Protein AF-A0A815ZZW1-F1 (afdb_monomer_lite)

Foldseek 3Di:
DQQQVWDWAAPDQQAWIWTQDRDPPGPVNVDPHDGQWTWQDKQPHGCRRPHPVVVVVSSVVCVVVVDIDTDTDRCVVVVVPD

pLDDT: mean 81.75, std 13.61, range [42.62, 93.81]

Sequence (82 aa):
MEMFSLFITDLLMGHPVFVQRVYPNSPASAAPLRKSDRIIEIDDQFVDKESSQDILKQLSDAKTKGFMKLYVVHTDTYAFFN

Structure (mmCIF, N/CA/C/O backbone):
data_AF-A0A815ZZW1-F1
#
_entry.id   AF-A0A815ZZW1-F1
#
loop_
_atom_site.group_PDB
_atom_site.id
_atom_site.type_symbol
_atom_site.label_atom_id
_atom_site.label_alt_id
_atom_site.label_comp_id
_atom_site.label_asym_id
_atom_site.label_entity_id
_atom_site.label_seq_id
_atom_site.pdbx_PDB_ins_code
_atom_site.Cartn_x
_atom_site.Cartn_y
_atom_site.Cartn_z
_atom_site.occupancy
_atom_site.B_iso_or_equiv
_atom_site.auth_seq_id
_atom_site.auth_comp_id
_atom_site.auth_asym_id
_atom_site.auth_atom_id
_atom_site.pdbx_PDB_model_num
ATOM 1 N N . MET A 1 1 ? 3.035 8.469 13.430 1.00 45.19 1 MET A N 1
ATOM 2 C CA . MET A 1 1 ? 1.578 8.345 13.636 1.00 45.19 1 MET A CA 1
ATOM 3 C C . MET A 1 1 ? 1.083 7.320 12.631 1.00 45.19 1 MET A C 1
ATOM 5 O O . MET A 1 1 ? 1.067 7.608 11.445 1.00 45.19 1 MET A O 1
ATOM 9 N N . GLU A 1 2 ? 0.830 6.097 13.089 1.00 51.53 2 GLU A N 1
ATOM 10 C CA . GLU A 1 2 ? 0.515 4.929 12.254 1.00 51.53 2 GLU A CA 1
ATOM 11 C C . GLU A 1 2 ? -0.980 4.929 11.883 1.00 51.53 2 GLU A C 1
ATOM 13 O O . GLU A 1 2 ? -1.786 4.263 12.529 1.00 51.53 2 GLU A O 1
ATOM 18 N N . MET A 1 3 ? -1.400 5.737 10.905 1.00 59.12 3 MET A N 1
ATOM 19 C CA . MET A 1 3 ? -2.815 5.781 10.503 1.00 59.12 3 MET A CA 1
ATOM 20 C C . MET A 1 3 ? -3.146 4.621 9.547 1.00 59.12 3 MET A C 1
ATOM 22 O O . MET A 1 3 ? -2.327 4.253 8.712 1.00 59.12 3 MET A O 1
ATOM 26 N N . PHE A 1 4 ? -4.309 3.989 9.763 1.00 61.94 4 PHE A N 1
ATOM 27 C CA . PHE A 1 4 ? -4.727 2.656 9.271 1.00 61.94 4 PHE A CA 1
ATOM 28 C C . PHE A 1 4 ? -3.887 1.463 9.738 1.00 61.94 4 PHE A C 1
ATOM 30 O O . PHE A 1 4 ? -4.220 0.326 9.407 1.00 61.94 4 PHE A O 1
ATOM 37 N N . SER A 1 5 ? -2.837 1.712 10.527 1.00 77.00 5 SER A N 1
ATOM 38 C CA . SER A 1 5 ? -1.848 0.705 10.909 1.00 77.00 5 SER A CA 1
ATOM 39 C C . SER A 1 5 ? -1.319 -0.045 9.672 1.00 77.00 5 SER A C 1
ATOM 41 O O . SER A 1 5 ? -1.217 -1.275 9.622 1.00 77.00 5 SER A O 1
ATOM 43 N N . LEU A 1 6 ? -0.955 0.758 8.674 1.00 80.62 6 LEU A N 1
ATOM 44 C CA . LEU A 1 6 ? -0.212 0.368 7.491 1.00 80.62 6 LEU A CA 1
ATOM 45 C C . LEU A 1 6 ? 1.163 1.038 7.562 1.00 80.62 6 LEU A C 1
ATOM 47 O O . LEU A 1 6 ? 1.261 2.239 7.811 1.00 80.62 6 LEU A O 1
ATOM 51 N N . PHE A 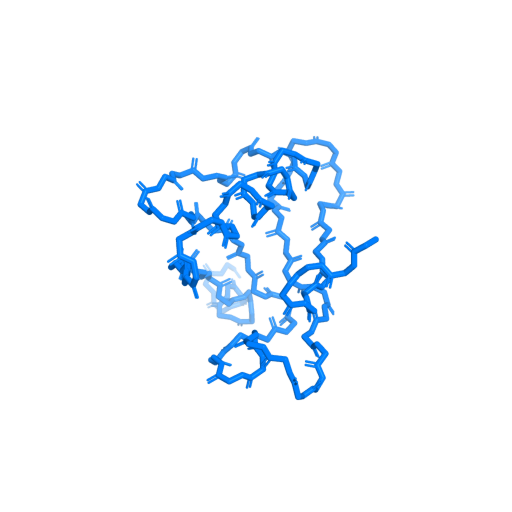1 7 ? 2.227 0.273 7.348 1.00 86.75 7 PHE A N 1
ATOM 52 C CA . PHE A 1 7 ? 3.555 0.826 7.101 1.00 86.75 7 PHE A CA 1
ATOM 53 C C . PHE A 1 7 ? 3.836 0.717 5.608 1.00 86.75 7 PHE A C 1
ATOM 55 O O . PHE A 1 7 ? 3.720 -0.377 5.053 1.00 86.75 7 PHE A O 1
ATOM 62 N N . ILE A 1 8 ? 4.195 1.832 4.978 1.00 88.69 8 ILE A N 1
ATOM 63 C CA . ILE A 1 8 ? 4.508 1.912 3.550 1.00 88.69 8 ILE A CA 1
ATOM 64 C C . ILE A 1 8 ? 5.908 2.477 3.339 1.00 88.69 8 ILE A C 1
ATOM 66 O O . ILE A 1 8 ? 6.414 3.210 4.186 1.00 88.69 8 ILE A O 1
ATOM 70 N N . THR A 1 9 ? 6.530 2.137 2.214 1.00 86.19 9 THR A N 1
ATOM 71 C CA . THR A 1 9 ? 7.820 2.711 1.812 1.00 86.19 9 THR A CA 1
ATOM 72 C C . THR A 1 9 ? 7.872 2.887 0.305 1.00 86.19 9 THR A C 1
ATOM 74 O O . THR A 1 9 ? 7.378 2.034 -0.433 1.00 86.19 9 THR A O 1
ATOM 77 N N . ASP A 1 10 ? 8.524 3.950 -0.143 1.00 85.62 10 ASP A N 1
ATOM 78 C CA . ASP A 1 10 ? 9.191 3.989 -1.439 1.00 85.62 10 ASP A CA 1
ATOM 79 C C . ASP A 1 10 ? 10.620 3.431 -1.278 1.00 85.62 10 ASP A C 1
ATOM 81 O O . ASP A 1 10 ? 11.200 3.455 -0.189 1.00 85.62 10 ASP A O 1
ATOM 85 N N . LEU A 1 11 ? 11.174 2.839 -2.341 1.00 72.56 11 LEU A N 1
ATOM 86 C CA . LEU A 1 11 ? 12.559 2.334 -2.343 1.00 72.56 11 LEU A CA 1
ATOM 87 C C . LEU A 1 11 ? 13.575 3.453 -2.617 1.00 72.56 11 LEU A C 1
ATOM 89 O O . LEU A 1 11 ? 14.715 3.388 -2.165 1.00 72.56 11 LEU A O 1
ATOM 93 N N . LEU A 1 12 ? 13.149 4.461 -3.375 1.00 73.31 12 LEU A N 1
ATOM 94 C CA . LEU A 1 12 ? 13.898 5.634 -3.818 1.00 73.31 12 LEU A CA 1
ATOM 95 C C . LEU A 1 12 ? 12.868 6.754 -4.086 1.00 73.31 12 LEU A C 1
ATOM 97 O O . LEU A 1 12 ? 11.721 6.459 -4.420 1.00 73.31 12 LEU A O 1
ATOM 101 N N . MET A 1 13 ? 13.237 8.033 -3.957 1.00 65.25 13 MET A N 1
ATOM 102 C CA . MET A 1 13 ? 12.293 9.139 -4.206 1.00 65.25 13 MET A CA 1
ATOM 103 C C . MET A 1 13 ? 11.726 9.080 -5.634 1.00 65.25 13 MET A C 1
ATOM 105 O O . MET A 1 13 ? 12.489 9.001 -6.595 1.00 65.25 13 MET A O 1
ATOM 109 N N . GLY A 1 14 ? 10.397 9.134 -5.772 1.00 65.44 14 GLY A N 1
ATOM 110 C CA . GLY A 1 14 ? 9.706 9.047 -7.068 1.00 65.44 14 GLY A CA 1
ATOM 111 C C . GLY A 1 14 ? 9.529 7.622 -7.610 1.00 65.44 14 GLY A C 1
ATOM 112 O O . GLY A 1 14 ? 9.172 7.454 -8.776 1.00 65.44 14 GLY A O 1
ATOM 113 N N . HIS A 1 15 ? 9.790 6.600 -6.792 1.00 73.81 15 HIS A N 1
ATOM 114 C CA . HIS A 1 15 ? 9.512 5.203 -7.116 1.00 73.81 15 HIS A CA 1
ATOM 115 C C . HIS A 1 15 ? 8.207 4.726 -6.474 1.00 73.81 15 HIS A C 1
ATOM 117 O O . HIS A 1 15 ? 7.740 5.342 -5.517 1.00 73.81 15 HIS A O 1
ATOM 123 N N . PRO A 1 16 ? 7.645 3.604 -6.961 1.00 86.31 16 PRO A N 1
ATOM 124 C CA . PRO A 1 16 ? 6.395 3.088 -6.439 1.00 86.31 16 PRO A CA 1
ATOM 125 C C . PRO A 1 16 ? 6.447 2.832 -4.938 1.00 86.31 16 PRO A C 1
ATOM 127 O O . PRO A 1 16 ? 7.477 2.431 -4.385 1.00 86.31 16 PRO A O 1
ATOM 130 N N . VAL A 1 17 ? 5.298 3.025 -4.305 1.00 90.62 17 VAL A N 1
ATOM 131 C CA . VAL A 1 17 ? 5.126 2.829 -2.872 1.00 90.62 17 VAL A CA 1
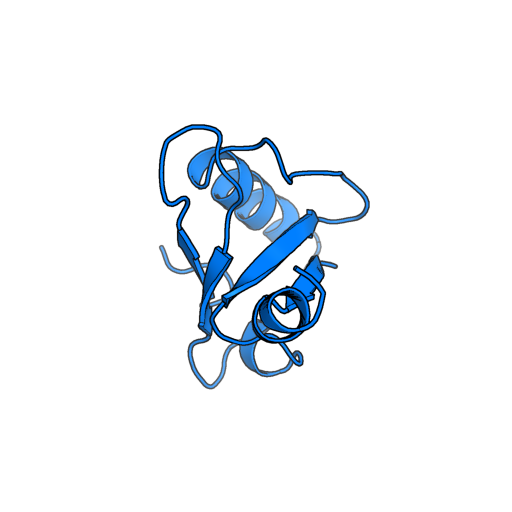ATOM 132 C C . VAL A 1 17 ? 4.510 1.463 -2.608 1.00 90.62 17 VAL A C 1
ATOM 134 O O . VAL A 1 17 ? 3.546 1.050 -3.256 1.00 90.62 17 VAL A O 1
ATOM 137 N N . PHE A 1 18 ? 5.067 0.768 -1.622 1.00 90.75 18 PHE A N 1
ATOM 138 C CA . PHE A 1 18 ? 4.679 -0.588 -1.261 1.00 90.75 18 PHE A CA 1
ATOM 139 C C . PHE A 1 18 ? 4.227 -0.675 0.188 1.00 90.75 18 PHE A C 1
ATOM 141 O O . PHE A 1 18 ? 4.794 -0.028 1.070 1.00 90.75 18 PHE A O 1
ATOM 148 N N . VAL A 1 19 ? 3.262 -1.553 0.443 1.00 91.62 19 VAL A N 1
ATOM 149 C CA . VAL A 1 19 ? 2.913 -2.020 1.781 1.00 91.62 19 VAL A CA 1
ATOM 150 C C . VAL A 1 19 ? 4.069 -2.841 2.337 1.00 91.62 19 VAL A C 1
ATOM 152 O O . VAL A 1 19 ? 4.422 -3.891 1.813 1.00 91.62 19 VAL A O 1
ATOM 155 N N . GLN A 1 20 ? 4.635 -2.399 3.449 1.00 90.06 20 GLN A N 1
ATOM 156 C CA . GLN A 1 20 ? 5.718 -3.089 4.147 1.00 90.06 20 GLN A CA 1
ATOM 157 C C . GLN A 1 20 ? 5.238 -3.863 5.366 1.00 90.06 20 GLN A C 1
ATOM 159 O O . GLN A 1 20 ? 5.821 -4.890 5.725 1.00 90.06 20 GLN A O 1
ATOM 164 N N . ARG A 1 21 ? 4.171 -3.386 6.009 1.00 90.06 21 ARG A N 1
ATOM 165 C CA . ARG A 1 21 ? 3.535 -4.074 7.130 1.00 90.06 21 ARG A CA 1
ATOM 166 C C . ARG A 1 21 ? 2.066 -3.700 7.216 1.00 90.06 21 ARG A C 1
ATOM 168 O O . ARG A 1 21 ? 1.719 -2.529 7.109 1.00 90.06 21 ARG A O 1
ATOM 175 N N . VAL A 1 22 ? 1.245 -4.701 7.498 1.00 91.25 22 VAL A N 1
ATOM 176 C CA . VAL A 1 22 ? -0.128 -4.536 7.970 1.00 91.25 22 VAL A CA 1
ATOM 177 C C . VAL A 1 22 ? -0.128 -4.943 9.437 1.00 91.25 22 VAL A C 1
ATOM 179 O O . VAL A 1 22 ? 0.270 -6.063 9.764 1.00 91.25 22 VAL A O 1
ATOM 182 N N . TYR A 1 23 ? -0.487 -4.033 10.337 1.00 89.75 23 TYR A N 1
ATOM 183 C CA . TYR A 1 23 ? -0.547 -4.355 11.761 1.00 89.75 23 TYR A CA 1
ATOM 184 C C . TYR A 1 23 ? -1.853 -5.093 12.091 1.00 89.75 23 TYR A C 1
ATOM 186 O O . TYR A 1 23 ? -2.896 -4.758 11.525 1.00 89.75 23 TYR A O 1
ATOM 194 N N . PRO A 1 24 ? -1.830 -6.073 13.008 1.00 88.19 24 PRO A N 1
ATOM 195 C CA . PRO A 1 24 ? -3.025 -6.817 13.404 1.00 88.19 24 PRO A CA 1
ATOM 196 C C . PRO A 1 24 ? -4.055 -5.916 14.099 1.00 88.19 24 PRO A C 1
ATOM 198 O O . PRO A 1 24 ? -3.696 -4.905 14.702 1.00 88.19 24 PRO A O 1
ATOM 201 N N . ASN A 1 25 ? -5.329 -6.319 14.061 1.00 88.31 25 ASN A N 1
ATOM 202 C CA . ASN A 1 25 ? -6.459 -5.601 14.674 1.00 88.31 25 ASN A CA 1
ATOM 203 C C . ASN A 1 25 ? -6.631 -4.157 14.167 1.00 88.31 25 ASN A C 1
ATOM 205 O O . ASN A 1 25 ? -7.112 -3.284 14.888 1.00 88.31 25 ASN A O 1
ATOM 209 N N . SER A 1 26 ? -6.234 -3.906 12.923 1.00 86.31 26 SER A N 1
ATOM 210 C CA . SER A 1 26 ? -6.361 -2.618 12.246 1.00 86.31 26 SER A CA 1
ATOM 211 C C . SER A 1 26 ? -7.379 -2.673 11.107 1.00 86.31 26 SER A C 1
ATOM 213 O O . SER A 1 26 ? -7.659 -3.763 10.593 1.00 86.31 26 SER A O 1
ATOM 215 N N . PRO A 1 27 ? -7.889 -1.521 10.633 1.00 86.94 27 PRO A N 1
ATOM 216 C CA . PRO A 1 27 ? -8.742 -1.499 9.448 1.00 86.94 27 PRO A CA 1
ATOM 217 C C . PRO A 1 27 ? -8.055 -2.112 8.219 1.00 86.94 27 PRO A C 1
ATOM 219 O O . PRO A 1 27 ? -8.699 -2.826 7.458 1.00 86.94 27 PRO A O 1
ATOM 222 N N . ALA A 1 28 ? -6.740 -1.908 8.061 1.00 88.31 28 ALA A N 1
ATOM 223 C CA . ALA A 1 28 ? -5.972 -2.515 6.977 1.00 88.31 28 ALA A CA 1
ATOM 224 C C . ALA A 1 28 ? -5.912 -4.050 7.087 1.00 88.31 28 ALA A C 1
ATOM 226 O O . ALA A 1 28 ? -5.964 -4.725 6.066 1.00 88.31 28 ALA A O 1
ATOM 227 N N . SER A 1 29 ? -5.861 -4.611 8.304 1.00 89.62 29 SER A N 1
ATOM 228 C CA . SER A 1 29 ? -5.865 -6.072 8.518 1.00 89.62 29 SER A CA 1
ATOM 229 C C . SER A 1 29 ? -7.211 -6.751 8.266 1.00 89.62 29 SER A C 1
ATOM 231 O O . SER A 1 29 ? -7.253 -7.964 8.084 1.00 89.62 29 SER A O 1
ATOM 233 N N . ALA A 1 30 ? -8.307 -5.987 8.255 1.00 89.19 30 ALA A N 1
ATOM 234 C CA . ALA A 1 30 ? -9.617 -6.491 7.851 1.00 89.19 30 ALA A CA 1
ATOM 235 C C . ALA A 1 30 ? -9.754 -6.595 6.318 1.00 89.19 30 ALA A C 1
ATOM 237 O O . ALA A 1 30 ? -10.665 -7.258 5.825 1.00 89.19 30 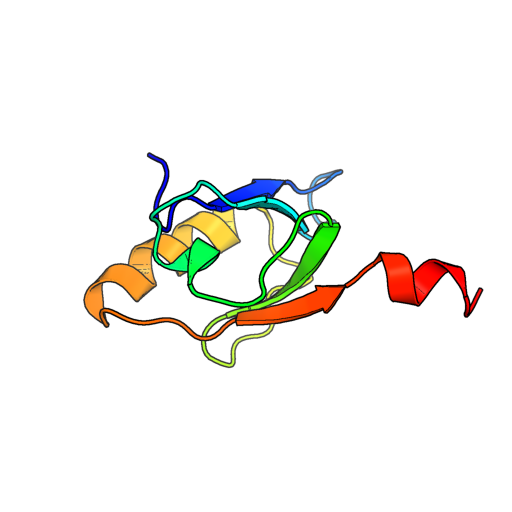ALA A O 1
ATOM 238 N N . ALA A 1 31 ? -8.856 -5.948 5.570 1.00 89.19 31 ALA A N 1
ATOM 239 C CA . ALA A 1 31 ? -8.751 -6.043 4.121 1.00 89.19 31 ALA A CA 1
ATOM 240 C C . ALA A 1 31 ? -7.723 -7.122 3.717 1.00 89.19 31 ALA A C 1
ATOM 242 O O . ALA A 1 31 ? -6.841 -7.464 4.506 1.00 89.19 31 ALA A O 1
ATOM 243 N N . PRO A 1 32 ? -7.761 -7.634 2.473 1.00 89.75 32 PRO A N 1
ATOM 244 C CA . PRO A 1 32 ? -6.777 -8.596 1.970 1.00 89.75 32 PRO A CA 1
ATOM 245 C C . PRO A 1 32 ? -5.424 -7.946 1.601 1.00 89.75 32 PRO A C 1
ATOM 247 O O . PRO A 1 32 ? -4.760 -8.393 0.669 1.00 89.75 32 PRO A O 1
ATOM 250 N N . LEU A 1 33 ? -5.022 -6.884 2.308 1.00 91.12 33 LEU A N 1
ATOM 251 C CA . LEU A 1 33 ? -3.732 -6.220 2.119 1.00 91.12 33 LEU A CA 1
ATOM 252 C C . LEU A 1 33 ? -2.612 -7.060 2.724 1.00 91.12 33 LEU A C 1
ATOM 254 O O . LEU A 1 33 ? -2.741 -7.619 3.816 1.00 91.12 33 LEU A O 1
ATOM 258 N N . ARG A 1 34 ? -1.472 -7.096 2.044 1.00 90.69 34 ARG A N 1
ATOM 259 C CA . ARG A 1 34 ? -0.291 -7.831 2.493 1.00 90.69 34 ARG A CA 1
ATOM 260 C C . ARG A 1 34 ? 0.992 -7.109 2.126 1.00 90.69 34 ARG A C 1
ATOM 262 O O . ARG A 1 34 ? 1.024 -6.165 1.343 1.00 90.69 34 ARG A O 1
ATOM 269 N N . LYS A 1 35 ? 2.082 -7.562 2.742 1.00 89.88 35 LYS A N 1
ATOM 270 C CA . LYS A 1 35 ? 3.421 -7.073 2.427 1.00 89.88 35 LYS A CA 1
ATOM 271 C C . LYS A 1 35 ? 3.695 -7.216 0.922 1.00 89.88 35 LYS A C 1
ATOM 273 O O . LYS A 1 35 ? 3.294 -8.203 0.309 1.00 89.88 35 LYS A O 1
ATOM 278 N N . SER A 1 36 ? 4.405 -6.233 0.383 1.00 89.69 36 SER A N 1
ATOM 279 C CA . SER A 1 36 ? 4.811 -6.104 -1.015 1.00 89.69 36 SER A CA 1
ATOM 280 C C . SER A 1 36 ? 3.676 -5.764 -1.990 1.00 89.69 36 SER A C 1
ATOM 282 O O . SER A 1 36 ? 3.906 -5.717 -3.199 1.00 89.69 36 SER A O 1
ATOM 284 N N . ASP A 1 37 ? 2.469 -5.467 -1.506 1.00 91.94 37 ASP A N 1
ATOM 285 C CA . ASP A 1 37 ? 1.437 -4.857 -2.345 1.00 91.94 37 ASP A CA 1
ATOM 286 C C . ASP A 1 37 ? 1.869 -3.443 -2.747 1.00 91.94 37 ASP A C 1
ATOM 288 O O . ASP A 1 37 ? 2.145 -2.600 -1.894 1.00 91.94 37 ASP A O 1
ATOM 292 N N . ARG A 1 38 ? 1.940 -3.180 -4.052 1.00 91.81 38 ARG A N 1
ATOM 293 C CA . ARG A 1 38 ? 2.183 -1.852 -4.620 1.00 91.81 38 ARG A CA 1
ATOM 294 C C . ARG A 1 38 ? 0.885 -1.063 -4.640 1.00 91.81 38 ARG A C 1
ATOM 296 O O . ARG A 1 38 ? -0.119 -1.577 -5.128 1.00 91.81 38 ARG A O 1
ATOM 303 N N . ILE A 1 39 ? 0.911 0.176 -4.169 1.00 91.94 39 ILE A N 1
ATOM 304 C CA . ILE A 1 39 ? -0.255 1.064 -4.170 1.00 91.94 39 ILE A CA 1
ATOM 305 C C . ILE A 1 39 ? -0.334 1.771 -5.524 1.00 91.94 39 ILE A C 1
ATOM 307 O O . ILE A 1 39 ? 0.617 2.432 -5.929 1.00 91.94 39 ILE A O 1
ATOM 311 N N . ILE A 1 40 ? -1.460 1.616 -6.220 1.00 93.50 40 ILE A N 1
ATOM 312 C CA . ILE A 1 40 ? -1.699 2.207 -7.543 1.00 93.50 40 ILE A CA 1
ATOM 313 C C . ILE A 1 40 ? -2.696 3.361 -7.444 1.00 93.50 40 ILE A C 1
ATOM 315 O O . ILE A 1 40 ? -2.470 4.409 -8.048 1.00 93.50 40 ILE A O 1
ATOM 319 N N . GLU A 1 41 ? -3.769 3.190 -6.663 1.00 93.81 41 GLU A N 1
ATOM 320 C CA . GLU A 1 41 ? -4.794 4.223 -6.473 1.00 93.81 41 GLU A CA 1
ATOM 321 C C . GLU A 1 41 ? -5.264 4.336 -5.021 1.00 93.81 41 GLU A C 1
ATOM 323 O O . GLU A 1 41 ? -5.314 3.337 -4.294 1.00 93.81 41 GLU A O 1
ATOM 328 N N . ILE A 1 42 ? -5.674 5.550 -4.644 1.00 92.00 42 ILE A N 1
ATOM 329 C CA . ILE A 1 42 ? -6.342 5.886 -3.381 1.00 92.00 42 ILE A CA 1
ATOM 330 C C . ILE A 1 42 ? -7.602 6.675 -3.725 1.00 92.00 42 ILE A C 1
ATOM 332 O O . ILE A 1 42 ? -7.510 7.714 -4.368 1.00 92.00 42 ILE A O 1
ATOM 336 N N . ASP A 1 43 ? -8.777 6.187 -3.321 1.00 91.12 43 ASP A N 1
ATOM 337 C CA . ASP A 1 43 ? -10.070 6.844 -3.581 1.00 91.12 43 ASP A CA 1
ATOM 338 C C . ASP A 1 43 ? -10.249 7.291 -5.052 1.00 91.12 43 ASP A C 1
ATOM 340 O O . ASP A 1 43 ? -10.657 8.418 -5.324 1.00 91.12 43 ASP A O 1
ATOM 344 N N . ASP A 1 44 ? -9.941 6.397 -6.002 1.00 91.88 44 ASP A N 1
ATOM 345 C CA . ASP A 1 44 ? -10.031 6.633 -7.458 1.00 91.88 44 ASP A CA 1
ATOM 346 C C . ASP A 1 44 ? -9.012 7.644 -8.029 1.00 91.88 44 ASP A C 1
ATOM 348 O O . ASP A 1 44 ? -9.123 8.062 -9.184 1.00 91.88 44 ASP A O 1
ATOM 352 N N . GLN A 1 45 ? -7.990 8.020 -7.256 1.00 91.88 45 GLN A N 1
ATOM 353 C CA . GLN A 1 45 ? -6.872 8.843 -7.716 1.00 91.88 45 GLN A CA 1
ATOM 354 C C . GLN A 1 45 ? -5.612 7.995 -7.915 1.00 91.88 45 GLN A C 1
ATOM 356 O O . GLN A 1 45 ? -5.197 7.273 -7.013 1.00 91.88 45 GLN A O 1
ATOM 361 N N . PHE A 1 46 ? -4.981 8.109 -9.087 1.00 92.12 46 PHE A N 1
ATOM 362 C CA . PHE A 1 46 ? -3.728 7.420 -9.410 1.00 92.12 46 PHE A CA 1
ATOM 363 C C . PHE A 1 46 ? -2.539 8.033 -8.657 1.00 92.12 46 PHE A C 1
ATOM 365 O O . PHE A 1 46 ? -2.238 9.210 -8.849 1.00 92.12 46 PHE A O 1
ATOM 372 N N . VAL A 1 47 ? -1.842 7.224 -7.851 1.00 91.81 47 VAL A N 1
ATOM 373 C CA . VAL A 1 47 ? -0.766 7.670 -6.936 1.00 91.81 47 VAL A CA 1
ATOM 374 C C . VAL A 1 47 ? 0.581 6.991 -7.176 1.00 91.81 47 VAL A C 1
ATOM 376 O O . VAL A 1 47 ? 1.537 7.202 -6.443 1.00 91.81 47 VAL A O 1
ATOM 379 N N . ASP A 1 48 ? 0.699 6.170 -8.211 1.00 88.25 48 ASP A N 1
ATOM 380 C CA . ASP A 1 48 ? 1.872 5.318 -8.441 1.00 88.25 48 ASP A CA 1
ATOM 381 C C . ASP A 1 48 ? 3.204 6.078 -8.651 1.00 88.25 48 ASP A C 1
ATOM 383 O O . ASP A 1 48 ? 4.290 5.505 -8.574 1.00 88.25 48 ASP A O 1
ATOM 387 N N . LYS A 1 49 ? 3.121 7.380 -8.945 1.00 87.31 49 LYS A N 1
ATOM 388 C CA . LYS A 1 49 ? 4.270 8.287 -9.110 1.00 87.31 49 LYS A CA 1
ATOM 389 C C . LYS A 1 49 ? 4.488 9.206 -7.907 1.00 87.31 49 LYS A C 1
ATOM 391 O O . LYS A 1 49 ? 5.381 10.051 -7.945 1.00 87.31 49 LYS A O 1
ATOM 396 N N . GLU A 1 50 ? 3.642 9.101 -6.891 1.00 90.12 50 GLU A N 1
ATOM 397 C CA . GLU A 1 50 ? 3.710 9.931 -5.698 1.00 90.12 50 GLU A CA 1
ATOM 398 C C . GLU A 1 50 ? 4.725 9.380 -4.699 1.00 90.12 50 GLU A C 1
ATOM 400 O O . GLU A 1 50 ? 5.015 8.183 -4.658 1.00 90.12 50 GLU A O 1
ATOM 405 N N . SER A 1 51 ? 5.277 10.274 -3.879 1.00 89.88 51 SER A N 1
ATOM 406 C CA . SER A 1 51 ? 6.168 9.868 -2.798 1.00 89.88 51 SER A CA 1
ATOM 407 C C . SER A 1 51 ? 5.391 9.190 -1.668 1.00 89.88 51 SER A C 1
ATOM 409 O O . SER A 1 51 ? 4.193 9.416 -1.476 1.00 89.88 51 SER A O 1
ATOM 411 N N . SER A 1 52 ? 6.092 8.414 -0.840 1.00 88.62 52 SER A N 1
ATOM 412 C CA . SER A 1 52 ? 5.505 7.863 0.386 1.00 88.62 52 SER A CA 1
ATOM 413 C C . SER A 1 52 ? 4.928 8.953 1.303 1.00 88.62 52 SER A C 1
ATOM 415 O O . SER A 1 52 ? 3.922 8.721 1.973 1.00 88.62 52 SER A O 1
ATOM 417 N N . GLN A 1 53 ? 5.511 10.157 1.302 1.00 88.12 53 GLN A N 1
ATOM 418 C CA . GLN A 1 53 ? 5.039 11.303 2.086 1.00 88.12 53 GLN A CA 1
ATOM 419 C C . GLN A 1 53 ? 3.706 11.853 1.565 1.00 88.12 53 GLN A C 1
ATOM 421 O O . GLN A 1 53 ? 2.800 12.106 2.363 1.00 88.12 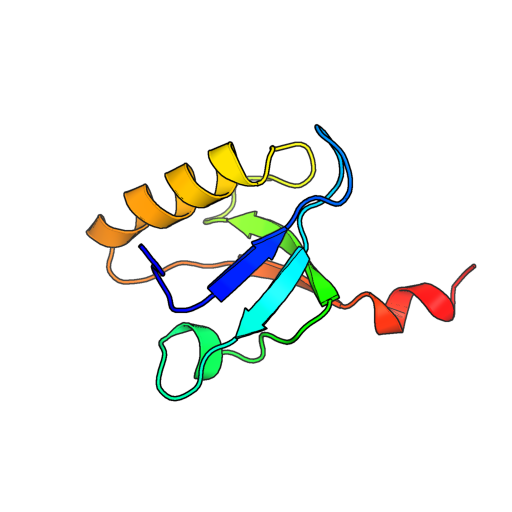53 GLN A O 1
ATOM 426 N N . ASP A 1 54 ? 3.570 11.997 0.246 1.00 89.94 54 ASP A N 1
ATOM 427 C CA . ASP A 1 54 ? 2.335 12.468 -0.388 1.00 89.94 54 ASP A CA 1
ATOM 428 C C . ASP A 1 54 ? 1.198 11.465 -0.176 1.00 89.94 54 ASP A C 1
ATOM 430 O O . ASP A 1 54 ? 0.107 11.845 0.257 1.00 89.94 54 ASP A O 1
ATOM 434 N N . ILE A 1 55 ? 1.489 10.169 -0.334 1.00 90.06 55 ILE A N 1
ATOM 435 C CA . ILE A 1 55 ? 0.530 9.105 -0.033 1.00 90.06 55 ILE A CA 1
ATOM 436 C C . ILE A 1 55 ? 0.103 9.160 1.436 1.00 90.06 55 ILE A C 1
ATOM 438 O O . ILE A 1 55 ? -1.090 9.154 1.719 1.00 90.06 55 ILE A O 1
ATOM 442 N N . LEU A 1 56 ? 1.031 9.277 2.394 1.00 87.94 56 LEU A N 1
ATOM 443 C CA . LEU A 1 56 ? 0.679 9.391 3.819 1.00 87.94 56 LEU A CA 1
ATOM 444 C C . LEU A 1 56 ? -0.234 10.590 4.112 1.00 87.94 56 LEU A C 1
ATOM 446 O O . LEU A 1 56 ? -1.102 10.504 4.989 1.00 87.94 56 LEU A O 1
ATOM 450 N N . LYS A 1 57 ? -0.062 11.697 3.384 1.00 87.12 57 LYS A N 1
ATOM 451 C CA . LYS A 1 57 ? -0.947 12.858 3.482 1.00 87.12 57 LYS A CA 1
ATOM 452 C C . LYS A 1 57 ? -2.346 12.530 2.959 1.00 87.12 57 LYS A C 1
ATOM 454 O O . LYS A 1 57 ? -3.306 12.735 3.696 1.00 87.12 57 LYS A O 1
ATOM 459 N N . GLN A 1 58 ? -2.467 11.943 1.767 1.00 86.75 58 GLN A N 1
ATOM 460 C CA . GLN A 1 58 ? -3.767 11.514 1.231 1.00 86.75 58 GLN A CA 1
ATOM 461 C C . GLN A 1 58 ? -4.467 10.515 2.160 1.00 86.75 58 GLN A C 1
ATOM 463 O O . GLN A 1 58 ? -5.663 10.642 2.437 1.00 86.75 58 GLN A O 1
ATOM 468 N N . LEU A 1 59 ? -3.705 9.564 2.715 1.00 83.88 59 LEU A N 1
ATOM 469 C CA . LEU A 1 59 ? -4.223 8.605 3.684 1.00 83.88 59 LEU A CA 1
ATOM 470 C C . LEU A 1 59 ? -4.779 9.307 4.933 1.00 83.88 59 LEU A C 1
ATOM 472 O O . LEU A 1 59 ? -5.803 8.898 5.481 1.00 83.88 59 LEU A O 1
ATOM 476 N N . SER A 1 60 ? -4.117 10.376 5.373 1.00 81.94 60 SER A N 1
ATOM 477 C CA . SER A 1 60 ? -4.540 11.173 6.526 1.00 81.94 60 SER A CA 1
ATOM 478 C C . SER A 1 60 ? -5.790 12.007 6.235 1.00 81.94 60 SER A C 1
ATOM 480 O O . SER A 1 60 ? -6.667 12.103 7.093 1.00 81.94 60 SER A O 1
ATOM 482 N N . ASP A 1 61 ? -5.912 12.570 5.034 1.00 80.69 61 ASP A N 1
ATOM 483 C CA . ASP A 1 61 ? -7.055 13.402 4.637 1.00 80.69 61 ASP A CA 1
ATOM 484 C C . ASP A 1 61 ? -8.346 12.568 4.503 1.00 80.69 61 ASP A C 1
ATOM 486 O O . ASP A 1 61 ? -9.427 12.984 4.943 1.00 80.69 61 ASP A O 1
ATOM 490 N N . ALA A 1 62 ? -8.225 11.331 4.007 1.00 75.00 62 ALA A N 1
ATOM 491 C CA . ALA A 1 62 ? -9.321 10.364 3.924 1.00 75.00 62 ALA A CA 1
ATOM 492 C C . ALA A 1 62 ? -9.901 9.959 5.297 1.00 75.00 62 ALA A C 1
ATOM 494 O O . ALA A 1 62 ? -11.029 9.468 5.367 1.00 75.00 62 ALA A O 1
ATOM 495 N N . LYS A 1 63 ? -9.198 10.227 6.412 1.00 69.19 63 LYS A N 1
ATOM 496 C CA . LYS A 1 63 ? -9.689 9.986 7.785 1.00 69.19 63 LYS A CA 1
ATOM 497 C C . LYS A 1 63 ? -11.072 10.587 8.027 1.00 69.19 63 LYS A C 1
ATOM 499 O O . LYS A 1 63 ? -11.886 10.004 8.738 1.00 69.19 63 LYS A O 1
ATOM 504 N N . THR A 1 64 ? -11.337 11.751 7.439 1.00 73.19 64 THR A N 1
ATOM 505 C CA . THR A 1 64 ? -12.611 12.466 7.590 1.00 73.19 64 THR A CA 1
ATOM 506 C C . THR A 1 64 ? -13.804 11.702 7.005 1.00 73.19 64 THR A C 1
ATOM 508 O O . THR A 1 64 ? -14.926 11.900 7.464 1.00 73.19 64 THR A O 1
ATOM 511 N N . LYS A 1 65 ? -13.567 10.792 6.047 1.00 79.00 65 LYS A N 1
ATOM 512 C CA . LYS A 1 65 ? -14.598 9.988 5.373 1.00 79.00 65 LYS A CA 1
ATOM 513 C C . LYS A 1 65 ? -14.944 8.690 6.117 1.00 79.00 65 LYS A C 1
ATOM 515 O O . LYS A 1 65 ? -15.997 8.113 5.869 1.00 79.00 65 LYS A O 1
ATOM 520 N N . GLY A 1 66 ? -14.071 8.213 7.009 1.00 80.50 66 GLY A N 1
ATOM 521 C CA . GLY A 1 66 ? -14.262 6.974 7.780 1.00 80.50 66 GLY A CA 1
ATOM 522 C C . GLY A 1 66 ? -14.000 5.667 7.016 1.00 80.50 66 GLY A C 1
ATOM 523 O O . GLY A 1 66 ? -13.956 4.606 7.632 1.00 80.50 66 GLY A O 1
ATOM 524 N N . PHE A 1 67 ? -13.774 5.729 5.704 1.00 83.94 67 PHE A N 1
AT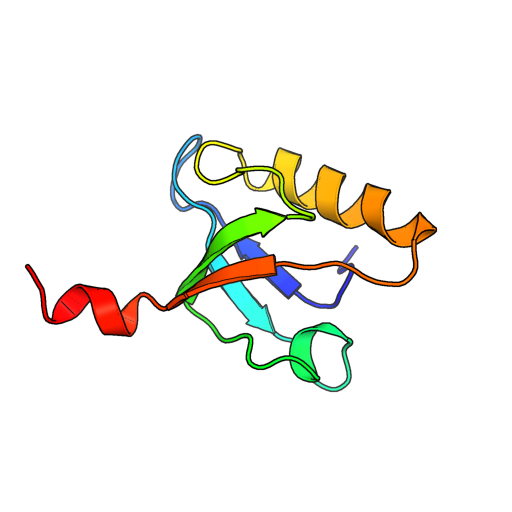OM 525 C CA . PHE A 1 67 ? -13.342 4.608 4.870 1.00 83.94 67 PHE A CA 1
ATOM 526 C C . PHE A 1 67 ? -12.420 5.113 3.757 1.00 83.94 67 PHE A C 1
ATOM 528 O O . PHE A 1 67 ? -12.337 6.315 3.508 1.00 83.94 67 PHE A O 1
ATOM 535 N N . MET A 1 68 ? -11.739 4.182 3.093 1.00 86.69 68 MET A N 1
ATOM 536 C CA . MET A 1 68 ? -10.866 4.454 1.958 1.00 86.69 68 MET A CA 1
ATOM 537 C C . MET A 1 68 ? -10.820 3.240 1.043 1.00 86.69 68 MET A C 1
ATOM 539 O O . MET A 1 68 ? -10.830 2.102 1.519 1.00 86.69 68 MET A O 1
ATOM 543 N N . LYS A 1 69 ? -10.724 3.487 -0.261 1.00 90.56 69 LYS A N 1
ATOM 544 C CA . LYS A 1 69 ? -10.507 2.444 -1.260 1.00 90.56 69 LYS A CA 1
ATOM 545 C C . LYS A 1 69 ? -9.065 2.483 -1.755 1.00 90.56 69 LYS A C 1
ATOM 547 O O . LYS A 1 69 ? -8.596 3.530 -2.188 1.00 90.56 69 LYS A O 1
ATOM 552 N N . LEU A 1 70 ? -8.390 1.337 -1.719 1.00 92.31 70 LEU A N 1
ATOM 553 C CA . LEU A 1 70 ? -7.052 1.163 -2.280 1.00 92.31 70 LEU A CA 1
ATOM 554 C C . LEU A 1 70 ? -7.121 0.219 -3.479 1.00 92.31 70 LEU A C 1
ATOM 556 O O . LEU A 1 70 ? -7.677 -0.875 -3.365 1.00 92.31 70 LEU A O 1
ATOM 560 N N . TYR A 1 71 ? -6.525 0.621 -4.601 1.00 93.81 71 TYR A N 1
ATOM 561 C CA . TYR A 1 71 ? -6.218 -0.295 -5.698 1.00 93.81 71 TYR A CA 1
ATOM 562 C C . TYR A 1 71 ? -4.744 -0.677 -5.606 1.00 93.81 71 TYR A C 1
ATOM 564 O O . TYR A 1 71 ? -3.870 0.195 -5.609 1.00 93.81 71 TYR A O 1
ATOM 572 N N . VAL A 1 72 ? -4.469 -1.975 -5.476 1.00 92.94 72 VAL A N 1
ATOM 573 C CA . VAL A 1 72 ? -3.117 -2.485 -5.236 1.00 92.94 72 VAL A CA 1
ATOM 574 C C . VAL A 1 72 ? -2.763 -3.618 -6.188 1.00 92.94 72 VAL A C 1
ATOM 576 O O . VAL A 1 72 ? -3.626 -4.380 -6.622 1.00 92.94 72 VAL A O 1
ATOM 579 N N . VAL A 1 73 ? -1.473 -3.752 -6.485 1.00 91.06 73 VAL A N 1
ATOM 580 C CA . VAL A 1 73 ? -0.923 -4.867 -7.262 1.00 91.06 73 VAL A CA 1
ATOM 581 C C . VAL A 1 73 ? 0.023 -5.661 -6.378 1.00 91.06 73 VAL A C 1
ATOM 583 O O . VAL A 1 73 ? 1.005 -5.124 -5.868 1.00 91.06 73 VAL A O 1
ATOM 586 N N . HIS A 1 74 ? -0.243 -6.955 -6.220 1.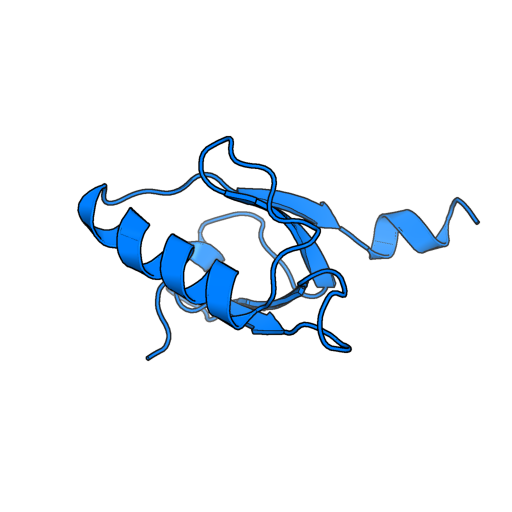00 86.62 74 HIS A N 1
ATOM 587 C CA . HIS A 1 74 ? 0.661 -7.831 -5.490 1.00 86.62 74 HIS A CA 1
ATOM 588 C C . HIS A 1 74 ? 1.898 -8.162 -6.329 1.00 86.62 74 HIS A C 1
ATOM 590 O O . HIS A 1 74 ? 1.781 -8.656 -7.452 1.00 86.62 74 HIS A O 1
ATOM 596 N N . THR A 1 75 ? 3.087 -7.899 -5.791 1.00 71.06 75 THR A N 1
ATOM 597 C CA . THR A 1 75 ? 4.339 -8.040 -6.551 1.00 71.06 75 THR A CA 1
ATOM 598 C C . THR A 1 75 ? 4.818 -9.478 -6.727 1.00 71.06 75 THR A C 1
ATOM 600 O O . THR A 1 75 ? 5.502 -9.727 -7.719 1.00 71.06 75 THR A O 1
ATOM 603 N N . ASP A 1 76 ? 4.399 -10.444 -5.896 1.00 63.25 76 ASP A N 1
ATOM 604 C CA . ASP A 1 76 ? 4.734 -11.864 -6.137 1.00 63.25 76 ASP A CA 1
ATOM 605 C C . ASP A 1 76 ? 4.111 -12.376 -7.453 1.00 63.25 76 ASP A C 1
ATOM 607 O O . ASP A 1 76 ? 4.597 -13.329 -8.059 1.00 63.25 76 ASP A O 1
ATOM 611 N N . THR A 1 77 ? 3.083 -11.690 -7.964 1.00 53.38 77 THR A N 1
ATOM 612 C CA . THR A 1 77 ? 2.487 -11.956 -9.280 1.00 53.38 77 THR A CA 1
ATOM 613 C C . THR A 1 77 ? 3.350 -11.423 -10.436 1.00 53.38 77 THR A C 1
ATOM 615 O O . THR A 1 77 ? 3.215 -11.894 -11.559 1.00 53.38 77 THR A O 1
ATOM 618 N N . TYR A 1 78 ? 4.267 -10.478 -10.197 1.00 48.25 78 TYR A N 1
ATOM 619 C CA . TYR A 1 78 ? 5.082 -9.840 -11.245 1.00 48.25 78 TYR A CA 1
ATOM 620 C C . TYR A 1 78 ? 6.378 -10.604 -11.569 1.00 48.25 78 TYR A C 1
ATOM 622 O O . TYR A 1 78 ? 6.967 -10.388 -12.625 1.00 48.25 78 TYR A O 1
ATOM 630 N N . ALA A 1 79 ? 6.805 -11.530 -10.702 1.00 49.75 79 ALA A N 1
ATOM 631 C CA . ALA A 1 79 ? 7.987 -12.368 -10.927 1.00 49.75 79 ALA A CA 1
ATOM 632 C C . ALA A 1 79 ? 7.762 -13.506 -11.946 1.00 49.75 79 ALA A C 1
ATOM 634 O O . ALA A 1 79 ? 8.720 -14.149 -12.358 1.00 49.75 79 ALA A O 1
ATOM 635 N N . PHE A 1 80 ? 6.514 -13.760 -12.358 1.00 45.97 80 PHE A N 1
ATOM 636 C CA . PHE A 1 80 ? 6.171 -14.807 -13.331 1.00 45.97 80 PHE A CA 1
ATOM 637 C C . PHE A 1 80 ? 5.993 -14.300 -14.770 1.00 45.97 80 PHE A C 1
ATOM 639 O O . PHE A 1 80 ? 5.800 -15.112 -15.673 1.00 45.97 80 PHE A O 1
ATOM 646 N N . PHE A 1 81 ? 6.053 -12.985 -15.000 1.00 49.75 81 PHE A N 1
ATOM 647 C CA . PHE A 1 81 ? 5.785 -12.380 -16.312 1.00 49.75 81 PHE A CA 1
ATOM 648 C C . PHE A 1 81 ? 6.969 -11.597 -16.896 1.00 49.75 81 PHE A C 1
ATOM 650 O O . PHE A 1 81 ? 6.767 -10.835 -17.839 1.00 49.75 81 PHE A O 1
ATOM 657 N N . ASN A 1 82 ? 8.184 -11.785 -16.367 1.00 42.62 82 ASN A N 1
ATOM 658 C CA . ASN A 1 82 ? 9.405 -11.159 -16.880 1.00 42.62 82 ASN A CA 1
ATOM 659 C C . ASN A 1 82 ? 10.553 -12.164 -16.986 1.00 42.62 82 ASN A C 1
ATOM 661 O O . ASN A 1 82 ? 10.752 -12.915 -16.006 1.00 42.62 82 ASN A O 1
#

InterPro domains:
  IPR001478 PDZ domain [PF00595] (15-63)
  IPR001478 PDZ domain [SM00228] (2-76)
  IPR036034 PDZ superfamily [G3DSA:2.30.42.10] (4-75)
  IPR036034 PDZ superfamily [SSF50156] (14-77)

Secondary structure (DSSP, 8-state):
--GGGEEEEESSTTSPEEEEEE-TTSTGGGTT--TTEEEEEETTEE-TTS-HHHHHHHHHHGGGGS---EEEEEGGGGGG--

Organism: NCBI:txid392030

Radius of gyration: 12.29 Å; chains: 1; bounding box: 28×28×32 Å